Protein 3GOE (pdb70)

Radius of gyration: 12.16 Å; Cα contacts (8 Å, |Δi|>4): 138; chains: 1; bounding box: 23×19×39 Å

Solvent-accessible surface area: 5677 Å² total; per-residue (Å²): 197,176,134,102,124,144,132,95,22,37,0,30,0,121,13,120,166,27,114,70,34,138,11,63,1,29,34,92,46,35,1,81,53,0,5,97,100,0,1,93,98,19,178,54,100,77,91,143,184,12,107,1,53,16,131,67,116,124,21,70,55,114,54,68,0,105,75,23,140,14,118,81,112,37,91,4,45,6,55,77

Secondary structure (DSSP, 8-state):
-TT----EEEEEEEESSS--EEEEEETTSBHHHHHHHHHHHHT----TT-EEEETTEEPPTTSBGGGSS--TT-EEEEE-

Nearest PDB structures (foldseek):
  3goe-assembly1_A  TM=1.013E+00  e=8.947E-17  Schizosaccharomyces pombe
  3rcz-assembly1_A  TM=9.919E-01  e=5.823E-15  Schizosaccharomyces pombe
  6idx-assembly1_A  TM=7.475E-01  e=5.744E-04  Homo sapiens
  6ie1-assembly1_A  TM=7.467E-01  e=1.257E-03  Homo sapiens
  6jpp-assembly1_A  TM=7.291E-01  e=1.341E-03  Homo sapiens

GO terms:
  GO:0005634 nucleus (C, IDA)
  GO:0180016 SUMO ligase regulator activity (F, EXP)
  GO:0000724 double-strand break repair via homologous recombination (P, IGI)
  GO:0031297 replication fork processing (P, IMP)
  GO:0005515 protein binding (F, IPI)

Foldseek 3Di:
DVPDDDFWAWEWEAEPPFDIDIDTHGQQQFLLSVQVVVCVVRVHDDDDPKFKAFPNHTGDRGDRNVVDPDGHHGYIYIDD

CATH classification: 3.10.20.90

B-factor: mean 20.38, std 12.47, range [6.73, 98.92]

InterPro domains:
  IPR000626 Ubiquitin-like domain [PS50053] (334-406)
  IPR022617 Rad60/SUMO-like domain [PF11976] (334-405)
  IPR029071 Ubiquitin-like domain superfamily [SSF54236] (239-293)
  IPR029071 Ubiquitin-like domain superfamily [SSF54236] (329-405)

Structure (mmCIF, N/CA/C/O backbone):
data_3GOE
#
_entry.id   3GOE
#
_cell.length_a   81.519
_cell.length_b   81.519
_cell.length_c   81.519
_cell.angle_alpha   90.00
_cell.angle_beta   90.00
_cell.angle_gamma   90.00
#
_symmetry.space_group_name_H-M   'I 21 3'
#
loop_
_entity.id
_entity.type
_entity.pdbx_description
1 polymer 'DNA repair protein rad60'
2 non-polymer 'CALCIUM ION'
3 water water
#
loop_
_atom_site.group_PDB
_atom_site.id
_atom_site.type_symbol
_atom_site.label_atom_id
_atom_site.label_alt_id
_atom_site.label_comp_id
_atom_site.label_asym_id
_atom_site.label_entity_id
_atom_site.label_seq_id
_atom_site.pdbx_PDB_ins_code
_atom_site.Cartn_x
_atom_site.Cartn_y
_atom_site.Cartn_z
_atom_site.occupancy
_atom_site.B_iso_or_equiv
_atom_site.auth_seq_id
_atom_site.auth_comp_id
_atom_site.auth_asym_id
_atom_site.auth_atom_id
_atom_site.pdbx_PDB_model_num
ATOM 1 N N . HIS A 1 2 ? 12.073 52.033 37.277 1.00 30.82 1 HIS A N 1
ATOM 2 C CA . HIS A 1 2 ? 11.846 52.631 38.592 1.00 30.14 1 HIS A CA 1
ATOM 3 C C . HIS A 1 2 ? 10.957 53.877 38.459 1.00 22.57 1 HIS A C 1
ATOM 4 O O . HIS A 1 2 ? 10.795 54.490 37.387 1.00 28.59 1 HIS A O 1
ATOM 18 N N . HIS A 1 3 ? 10.376 54.304 39.554 1.00 18.30 2 HIS A N 1
ATOM 19 C CA . HIS A 1 3 ? 9.816 55.650 39.755 1.00 20.68 2 HIS A CA 1
ATOM 20 C C . HIS A 1 3 ? 10.822 56.657 39.248 1.00 19.44 2 HIS A C 1
ATOM 21 O O . HIS A 1 3 ? 12.003 56.558 39.606 1.00 19.69 2 HIS A O 1
ATOM 35 N N . HIS A 1 4 ? 10.295 57.556 38.417 1.00 29.25 3 HIS A N 1
ATOM 36 C CA . HIS A 1 4 ? 11.051 58.733 38.052 1.00 36.73 3 HIS A CA 1
ATOM 37 C C . HIS A 1 4 ? 12.372 58.326 37.440 1.00 34.34 3 HIS A C 1
ATOM 38 O O . HIS A 1 4 ? 13.439 58.855 37.800 1.00 45.73 3 HIS A O 1
ATOM 52 N N . HIS A 1 5 ? 12.319 57.342 36.533 1.00 23.50 4 HIS A N 1
ATOM 53 C CA . HIS A 1 5 ? 13.526 56.906 35.924 1.00 16.61 4 HIS A CA 1
ATOM 54 C C . HIS A 1 5 ? 13.875 57.777 34.715 1.00 15.88 4 HIS A C 1
ATOM 55 O O . HIS A 1 5 ? 13.062 58.441 34.124 1.00 18.24 4 HIS A O 1
ATOM 69 N N . HIS A 1 6 ? 15.141 57.762 34.413 1.00 14.45 5 HIS A N 1
ATOM 70 C CA . HIS A 1 6 ? 15.697 58.625 33.410 1.00 12.66 5 HIS A CA 1
ATOM 71 C C . HIS A 1 6 ? 16.082 57.966 32.092 1.00 11.28 5 HIS A C 1
ATOM 72 O O . HIS A 1 6 ? 16.651 58.609 31.241 1.00 12.03 5 HIS A O 1
ATOM 86 N N . HIS A 1 7 ? 15.902 56.668 31.954 1.00 11.15 6 HIS A N 1
ATOM 87 C CA . HIS A 1 7 ? 16.320 55.958 30.793 1.00 10.10 6 HIS A CA 1
ATOM 88 C C . HIS A 1 7 ? 15.655 56.486 29.521 1.00 10.19 6 HIS A C 1
ATOM 89 O O . HIS A 1 7 ? 14.444 56.652 29.483 1.00 13.53 6 HIS A O 1
ATOM 103 N N . LYS A 1 8 ? 16.442 56.700 28.490 1.00 9.13 7 LYS A N 1
ATOM 104 C CA . LYS A 1 8 ? 15.996 57.291 27.250 1.00 9.94 7 LYS A CA 1
ATOM 105 C C . LYS A 1 8 ? 15.849 56.310 26.138 1.00 9.85 7 LYS A C 1
ATOM 106 O O . LYS A 1 8 ? 15.072 56.653 25.205 1.00 13.51 7 LYS A O 1
ATOM 125 N N . LEU A 1 9 ? 16.597 55.229 26.116 1.00 9.67 8 LEU A N 1
ATOM 126 C CA . LEU A 1 9 ? 16.755 54.375 24.929 1.00 10.33 8 LEU A CA 1
ATOM 127 C C . LEU A 1 9 ? 16.010 53.066 25.058 1.00 11.40 8 LEU A C 1
ATOM 128 O O . LEU A 1 9 ? 15.944 52.459 26.138 1.00 14.23 8 LEU A O 1
ATOM 144 N N . ILE A 1 10 ? 15.516 52.591 23.918 1.00 10.99 9 ILE A N 1
ATOM 145 C CA . ILE A 1 10 ? 15.171 51.167 23.764 1.00 11.81 9 ILE A CA 1
ATOM 146 C C . ILE A 1 10 ? 15.956 50.632 22.555 1.00 11.54 9 ILE A C 1
ATOM 147 O O . ILE A 1 10 ? 16.273 51.356 21.612 1.00 13.24 9 ILE A O 1
ATOM 163 N N . THR A 1 11 ? 16.245 49.333 22.601 1.00 11.57 10 THR A N 1
ATOM 164 C CA . THR A 1 11 ? 16.865 48.645 21.484 1.00 11.65 10 THR A CA 1
ATOM 165 C C . THR A 1 11 ? 15.763 48.028 20.616 1.00 10.78 10 THR A C 1
ATOM 166 O O . THR A 1 11 ? 14.895 47.347 21.167 1.00 12.40 10 THR A O 1
ATOM 177 N N . LEU A 1 12 ? 15.833 48.213 19.319 1.00 11.09 11 LEU A N 1
ATOM 178 C CA . LEU A 1 12 ? 14.894 47.649 18.359 1.00 10.65 11 LEU A CA 1
ATOM 179 C C . LEU A 1 12 ? 15.654 46.947 17.264 1.00 10.65 11 LEU A C 1
ATOM 180 O O . LEU A 1 12 ? 16.680 47.432 16.795 1.00 12.51 11 LEU A O 1
ATOM 196 N N . LEU A 1 13 ? 15.109 45.823 16.795 1.00 10.36 12 LEU A N 1
ATOM 197 C CA . LEU A 1 13 ? 15.596 45.151 15.618 1.00 9.90 12 LEU A CA 1
ATOM 198 C C . LEU A 1 13 ? 14.721 45.537 14.437 1.00 9.46 12 LEU A C 1
ATOM 199 O O . LEU A 1 13 ? 13.517 45.304 14.446 1.00 11.22 12 LEU A O 1
ATOM 215 N N . LEU A 1 14 ? 15.333 46.151 13.435 1.00 9.77 13 LEU A N 1
ATOM 216 C CA . LEU A 1 14 ? 14.653 46.528 12.175 1.00 9.67 13 LEU A CA 1
ATOM 217 C C . LEU A 1 14 ? 15.075 45.524 11.099 1.00 9.74 13 LEU A C 1
ATOM 218 O O . LEU A 1 14 ? 16.218 45.496 10.680 1.00 11.90 13 LEU A O 1
ATOM 234 N N . ARG A 1 15 ? 14.144 44.702 10.684 1.00 10.90 14 ARG A N 1
ATOM 235 C CA . ARG A 1 15 ? 14.324 43.704 9.654 1.00 11.99 14 ARG A CA 1
ATOM 236 C C . ARG A 1 15 ? 13.834 44.282 8.320 1.00 11.12 14 ARG A C 1
ATOM 237 O O . ARG A 1 15 ? 12.798 44.931 8.283 1.00 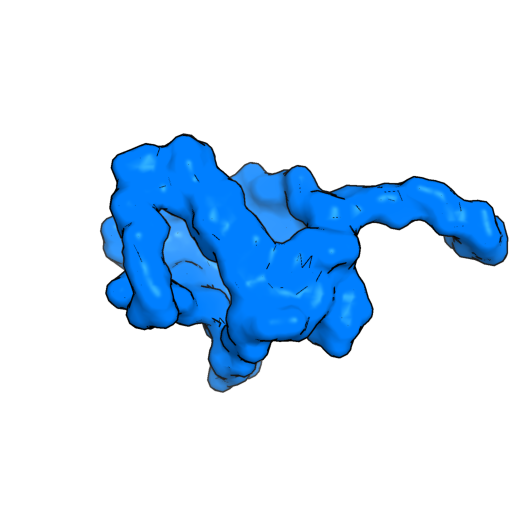14.26 14 ARG A O 1
ATOM 258 N N . SER A 1 16 ? 14.544 44.026 7.256 1.00 11.35 15 SER A N 1
ATOM 259 C CA . SER A 1 16 ? 14.154 44.547 5.972 1.00 12.11 15 SER A CA 1
ATOM 260 C C . SER A 1 16 ? 14.377 43.489 4.883 1.00 13.04 15 SER A C 1
ATOM 261 O O . SER A 1 16 ? 15.494 42.938 4.839 1.00 13.84 15 SER A O 1
ATOM 269 N N . SER A 1 17 ? 13.390 43.215 4.059 1.00 18.82 16 SER A N 1
ATOM 270 C CA . SER A 1 17 ? 13.573 42.197 3.030 1.00 21.69 16 SER A CA 1
ATOM 271 C C . SER A 1 17 ? 14.395 42.721 1.871 1.00 24.01 16 SER A C 1
ATOM 272 O O . SER A 1 17 ? 14.972 41.932 1.099 1.00 36.12 16 SER A O 1
ATOM 280 N N . LYS A 1 18 ? 14.486 44.035 1.683 1.00 21.41 17 LYS A N 1
ATOM 281 C CA . LYS A 1 18 ? 15.205 44.649 0.603 1.00 23.60 17 LYS A CA 1
ATOM 282 C C . LYS A 1 18 ? 16.408 45.458 1.050 1.00 27.17 17 LYS A C 1
ATOM 283 O O . LYS A 1 18 ? 17.032 46.138 0.247 1.00 30.86 17 LYS A O 1
ATOM 302 N N . SER A 1 19 ? 16.759 45.483 2.317 1.00 25.73 18 SER A N 1
ATOM 303 C CA . SER A 1 19 ? 17.933 46.253 2.757 1.00 22.69 18 SER A CA 1
ATOM 304 C C . SER A 1 19 ? 18.474 45.593 4.046 1.00 21.16 18 SER A C 1
ATOM 305 O O . SER A 1 19 ? 17.935 44.614 4.520 1.00 23.16 18 SER A O 1
ATOM 313 N N . GLU A 1 20 ? 19.580 46.171 4.520 1.00 18.74 19 GLU A N 1
ATOM 314 C CA . GLU A 1 20 ? 20.354 45.612 5.641 1.00 18.87 19 GLU A CA 1
ATOM 315 C C . GLU A 1 20 ? 19.530 45.673 6.908 1.00 16.57 19 GLU A C 1
ATOM 316 O O . GLU A 1 20 ? 18.990 46.708 7.266 1.00 17.94 19 GLU A O 1
ATOM 328 N N . ASP A 1 21 ? 19.431 44.556 7.590 1.00 13.91 20 ASP A N 1
ATOM 329 C CA . ASP A 1 21 ? 18.771 44.555 8.875 1.00 12.98 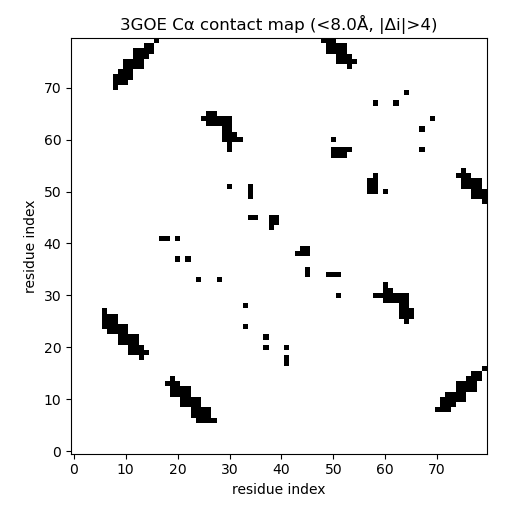20 ASP A CA 1
ATOM 330 C C . ASP A 1 21 ? 19.646 45.352 9.807 1.00 14.15 20 ASP A C 1
ATOM 331 O O . ASP A 1 21 ? 20.856 45.460 9.523 1.00 20.07 20 ASP A O 1
ATOM 340 N N . LEU A 1 22 ? 19.063 45.920 10.849 1.00 13.16 21 LEU A N 1
ATOM 341 C CA . LEU A 1 22 ? 19.821 46.752 11.764 1.00 13.22 21 LEU A CA 1
ATOM 342 C C . LEU A 1 22 ? 19.236 46.681 13.173 1.00 11.42 21 LEU A C 1
ATOM 343 O O . LEU A 1 22 ? 18.060 46.892 13.332 1.00 10.60 21 LEU A O 1
ATOM 359 N N . ARG A 1 23 ? 20.071 46.524 14.148 1.00 13.69 22 ARG A N 1
ATOM 360 C CA . ARG A 1 23 ? 19.698 46.657 15.517 1.00 15.36 22 ARG A CA 1
ATOM 361 C C . ARG A 1 23 ? 20.101 48.124 15.988 1.00 14.93 22 ARG A C 1
ATOM 362 O O . ARG A 1 23 ? 21.241 48.493 15.828 1.00 18.92 22 ARG A O 1
ATOM 383 N N . LEU A 1 24 ? 19.185 48.935 16.462 1.00 14.64 23 LEU A N 1
ATOM 384 C CA . LEU A 1 24 ? 19.369 50.353 16.838 1.00 16.83 23 LEU A CA 1
ATOM 385 C C . LEU A 1 24 ? 18.971 50.577 18.264 1.00 13.90 23 LEU A C 1
ATOM 386 O O . LEU A 1 24 ? 18.062 49.916 18.721 1.00 16.92 23 LEU A O 1
ATOM 402 N N . SER A 1 25 ? 19.612 51.505 18.938 1.00 10.83 24 SER A N 1
ATOM 403 C CA . SER A 1 25 ? 19.205 51.905 20.280 1.00 10.81 24 SER A CA 1
ATOM 404 C C . SER A 1 25 ? 18.791 53.361 20.109 1.00 11.82 24 SER A C 1
ATOM 405 O O . SER A 1 25 ? 19.574 54.262 19.841 1.00 18.42 24 SER A O 1
ATOM 413 N N . ILE A 1 26 ? 17.491 53.586 20.200 1.00 10.40 25 ILE A N 1
ATOM 414 C CA A ILE A 1 26 ? 17.037 54.921 19.893 0.50 11.65 25 ILE A CA 1
ATOM 415 C CA B ILE A 1 26 ? 16.766 54.830 19.803 0.50 11.52 25 ILE A CA 1
ATOM 416 C C . ILE A 1 26 ? 16.184 55.508 21.038 1.00 9.65 25 ILE A C 1
ATOM 417 O O . ILE A 1 26 ? 15.596 54.813 21.857 1.00 9.88 25 ILE A O 1
ATOM 447 N N . PRO A 1 27 ? 16.215 56.820 21.136 1.00 9.21 26 PRO A N 1
ATOM 448 C CA . PRO A 1 27 ? 15.410 57.495 22.175 1.00 9.34 26 PRO A CA 1
ATOM 449 C C . PRO A 1 27 ? 13.930 57.322 21.956 1.00 8.76 26 PRO A C 1
ATOM 450 O O . PRO A 1 27 ? 13.428 57.465 20.853 1.00 10.07 26 PRO A O 1
ATOM 461 N N . VAL A 1 28 ? 13.220 57.064 23.046 1.00 9.30 27 VAL A N 1
ATOM 462 C CA . VAL A 1 28 ? 11.776 56.869 22.932 1.00 9.91 27 VAL A CA 1
ATOM 463 C C . VAL A 1 28 ? 11.022 58.153 22.673 1.00 9.43 27 VAL A C 1
ATOM 464 O O . VAL A 1 28 ? 9.871 58.129 22.269 1.00 10.81 27 VAL A O 1
ATOM 477 N N . ASP A 1 29 ? 11.665 59.317 22.784 1.00 9.83 28 ASP A N 1
ATOM 478 C CA . ASP A 1 29 ? 11.072 60.561 22.353 1.00 11.33 28 ASP A CA 1
ATOM 479 C C . ASP A 1 29 ? 11.283 60.842 20.850 1.00 10.45 28 ASP A C 1
ATOM 480 O O . ASP A 1 29 ? 10.692 61.814 20.351 1.00 13.07 28 ASP A O 1
ATOM 489 N N . PHE A 1 30 ? 12.044 60.029 20.131 1.00 10.17 29 PHE A N 1
ATOM 490 C CA . PHE A 1 30 ? 12.043 60.149 18.696 1.00 9.85 29 PHE A CA 1
ATOM 491 C C . PHE A 1 30 ? 10.666 59.771 18.163 1.00 8.09 29 PHE A C 1
ATOM 492 O O . PHE A 1 30 ? 10.029 58.890 18.713 1.00 9.75 29 PHE A O 1
ATOM 509 N N . THR A 1 31 ? 10.305 60.345 17.043 1.00 7.49 30 THR A N 1
ATOM 510 C CA . THR A 1 31 ? 9.178 59.825 16.307 1.00 7.51 30 THR A CA 1
ATOM 511 C C . THR A 1 31 ? 9.552 58.585 15.499 1.00 6.96 30 THR A C 1
ATOM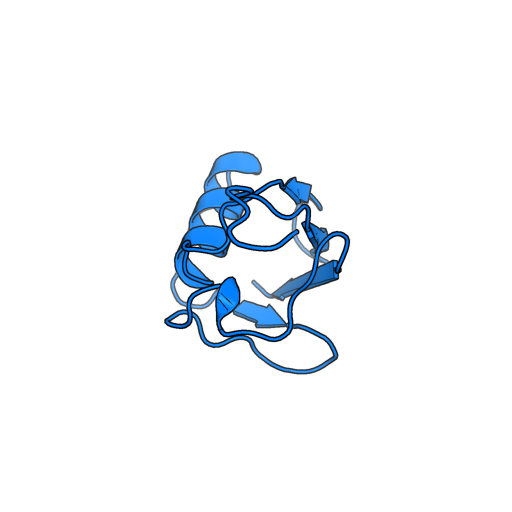 512 O O . THR A 1 31 ? 10.705 58.256 15.290 1.00 7.40 30 THR A O 1
ATOM 523 N N . VAL A 1 32 ? 8.522 57.886 15.039 1.00 7.39 31 VAL A N 1
ATOM 524 C CA . VAL A 1 32 ? 8.705 56.796 14.104 1.00 7.32 31 VAL A CA 1
ATOM 525 C C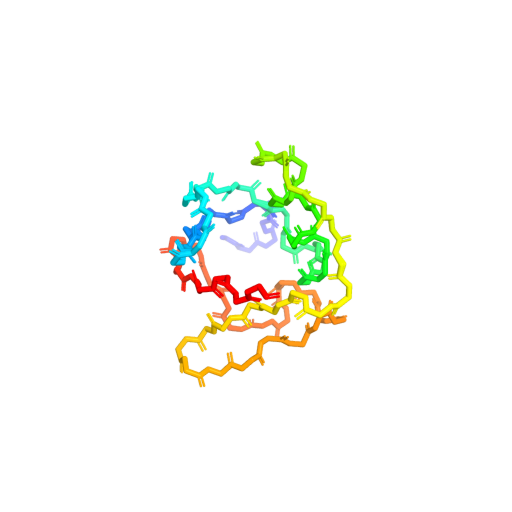 . VAL A 1 32 ? 9.424 57.293 12.853 1.00 7.10 31 VAL A C 1
ATOM 526 O O . VAL A 1 32 ? 10.322 56.618 12.350 1.00 7.57 31 VAL A O 1
ATOM 539 N N . LYS A 1 33 ? 9.076 58.484 12.364 1.00 7.36 32 LYS A N 1
ATOM 540 C CA . LYS A 1 33 ? 9.793 59.036 11.211 1.00 7.36 32 LYS A CA 1
ATOM 541 C C . LYS A 1 33 ? 11.266 59.232 11.543 1.00 6.95 32 LYS A C 1
ATOM 542 O O . LYS A 1 33 ? 12.136 58.932 10.715 1.00 7.52 32 LYS A O 1
ATOM 561 N N . ASP A 1 34 ? 11.592 59.731 12.715 1.00 7.20 33 ASP A N 1
ATOM 562 C CA . ASP A 1 34 ? 12.956 59.906 13.156 1.00 7.17 33 ASP A CA 1
ATOM 563 C C . ASP A 1 34 ? 13.679 58.547 13.127 1.00 6.93 33 ASP A C 1
ATOM 564 O O . ASP A 1 34 ? 14.832 58.441 12.708 1.00 7.45 33 ASP A O 1
ATOM 573 N N . LEU A 1 35 ? 13.022 57.497 13.653 1.00 7.09 34 LEU A N 1
ATOM 574 C CA . LEU A 1 35 ? 13.587 56.155 13.647 1.00 6.73 34 LEU A CA 1
ATOM 575 C C . LEU A 1 35 ? 13.916 55.716 12.221 1.00 6.97 34 LEU A C 1
ATOM 576 O O . LEU A 1 35 ? 14.985 55.151 11.969 1.00 7.46 34 LEU A O 1
ATOM 592 N N . ILE A 1 36 ? 12.992 55.980 11.283 1.00 7.04 35 ILE A N 1
ATOM 593 C CA . ILE A 1 36 ? 13.263 55.657 9.895 1.00 6.95 35 ILE A CA 1
ATOM 594 C C . ILE A 1 36 ? 14.419 56.423 9.339 1.00 6.91 35 ILE A C 1
ATOM 595 O O . ILE A 1 36 ? 15.302 55.886 8.649 1.00 7.32 35 ILE A O 1
ATOM 611 N N . LYS A 1 37 ? 14.484 57.741 9.603 1.00 6.79 36 LYS A N 1
ATOM 612 C CA . LYS A 1 37 ? 15.586 58.561 9.143 1.00 7.14 36 LYS A CA 1
ATOM 613 C C . LYS A 1 37 ? 16.924 58.023 9.668 1.00 6.83 36 LYS A C 1
ATOM 614 O O . LYS A 1 37 ? 17.924 58.024 8.948 1.00 7.91 36 LYS A O 1
ATOM 633 N N . ARG A 1 38 ? 16.961 57.641 10.930 1.00 6.88 37 ARG A N 1
ATOM 634 C CA . ARG A 1 38 ? 18.187 57.118 11.544 1.00 7.27 37 ARG A CA 1
ATOM 635 C C . ARG A 1 38 ? 18.552 55.765 10.937 1.00 6.96 37 ARG A C 1
ATOM 636 O O . ARG A 1 38 ? 19.721 55.514 10.644 1.00 7.86 37 ARG A O 1
ATOM 657 N N . TYR A 1 39 ? 17.579 54.885 10.750 1.00 6.95 38 TYR A N 1
ATOM 658 C CA . TYR A 1 39 ? 17.829 53.642 10.042 1.00 7.10 38 TYR A CA 1
ATOM 659 C C . TYR A 1 39 ? 18.503 53.918 8.689 1.00 7.07 38 TYR A C 1
ATOM 660 O O . TYR A 1 39 ? 19.496 53.296 8.318 1.00 7.88 38 TYR A O 1
ATOM 678 N N . CYS A 1 40 ? 17.926 54.873 7.954 1.00 7.17 39 CYS A N 1
ATOM 679 C CA . CYS A 1 40 ? 18.428 55.148 6.612 1.00 7.74 39 CYS A CA 1
ATOM 680 C C . CYS A 1 40 ? 19.855 55.673 6.641 1.00 7.80 39 CYS A C 1
ATOM 681 O O . CYS A 1 40 ? 20.656 55.275 5.765 1.00 8.55 39 CYS A O 1
ATOM 688 N N . THR A 1 41 ? 20.208 56.569 7.544 1.00 7.90 40 THR A N 1
ATOM 689 C CA . THR A 1 41 ? 21.595 57.032 7.591 1.00 8.63 40 THR A CA 1
ATOM 690 C C . THR A 1 41 ? 22.514 55.909 8.084 1.00 9.24 40 THR A C 1
ATOM 691 O O . THR A 1 41 ? 23.696 55.881 7.638 1.00 11.93 40 THR A O 1
ATOM 702 N N . GLU A 1 42 ? 22.079 55.025 8.918 1.00 8.78 41 GLU A N 1
ATOM 703 C CA . GLU A 1 42 ? 22.946 53.956 9.418 1.00 9.56 41 GLU A CA 1
ATOM 704 C C . GLU A 1 42 ? 23.233 52.933 8.344 1.00 9.88 41 GLU A C 1
ATOM 705 O O . GLU A 1 42 ? 24.356 52.426 8.245 1.00 13.40 41 GLU A O 1
ATOM 717 N N . VAL A 1 43 ? 22.263 52.599 7.503 1.00 9.60 42 VAL A N 1
ATOM 718 C CA . VAL A 1 43 ? 22.492 51.601 6.458 1.00 10.12 42 VAL A CA 1
ATOM 719 C C . VAL A 1 43 ? 22.801 52.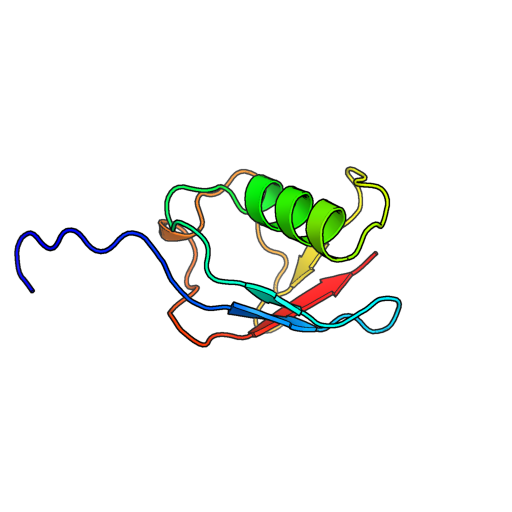247 5.115 1.00 11.15 42 VAL A C 1
ATOM 720 O O . VAL A 1 43 ? 23.062 51.552 4.131 1.00 13.78 42 VAL A O 1
ATOM 733 N N . LYS A 1 44 ? 22.767 53.547 5.033 1.00 9.96 43 LYS A N 1
ATOM 734 C CA . LYS A 1 44 ? 23.171 54.372 3.874 1.00 10.68 43 LYS A CA 1
ATOM 735 C C . LYS A 1 44 ? 22.231 54.203 2.693 1.00 9.75 43 LYS A C 1
ATOM 736 O O . LYS A 1 44 ? 22.649 54.232 1.526 1.00 11.62 43 LYS A O 1
ATOM 755 N N . ILE A 1 45 ? 20.940 54.132 2.964 1.00 10.41 44 ILE A N 1
ATOM 756 C CA . ILE A 1 45 ? 19.913 54.213 1.926 1.00 10.20 44 ILE A CA 1
ATOM 757 C C . ILE A 1 45 ? 19.261 55.562 1.983 1.00 9.44 44 ILE A C 1
ATOM 758 O O . ILE A 1 45 ? 19.289 56.263 3.026 1.00 10.32 44 ILE A O 1
ATOM 774 N N . SER A 1 46 ? 18.609 55.983 0.899 1.00 9.50 45 SER A N 1
ATOM 775 C CA . SER A 1 46 ? 18.006 57.285 0.876 1.00 10.21 45 SER A CA 1
ATOM 776 C C . SER A 1 46 ? 16.657 57.318 1.609 1.00 9.86 45 SER A C 1
ATOM 777 O O . SER A 1 46 ? 15.763 56.540 1.313 1.00 13.01 45 SER A O 1
ATOM 785 N N . PHE A 1 47 ? 16.478 58.251 2.513 1.00 10.12 46 PHE A N 1
ATOM 786 C CA . PHE A 1 47 ? 15.208 58.430 3.189 1.00 9.61 46 PHE A CA 1
ATOM 787 C C . PHE A 1 47 ? 14.173 58.909 2.178 1.00 9.19 46 PHE A C 1
ATOM 788 O O . PHE A 1 47 ? 14.416 59.784 1.365 1.00 11.50 46 PHE A O 1
ATOM 805 N N . HIS A 1 48 ? 12.969 58.355 2.292 1.00 9.55 47 HIS A N 1
ATOM 806 C CA A HIS A 1 48 ? 11.827 58.738 1.490 0.50 9.76 47 HIS A CA 1
ATOM 807 C CA B HIS A 1 48 ? 11.839 58.931 1.557 0.50 11.02 47 HIS A CA 1
ATOM 808 C C . HIS A 1 48 ? 10.570 58.605 2.319 1.00 9.51 47 HIS A C 1
ATOM 809 O O . HIS A 1 48 ? 10.481 57.702 3.149 1.00 9.73 47 HIS A O 1
ATOM 835 N N . GLU A 1 49 ? 9.583 59.451 1.993 1.00 11.45 48 GLU A N 1
ATOM 836 C CA . GLU A 1 49 ? 8.314 59.481 2.701 1.00 13.03 48 GLU A CA 1
ATOM 837 C C . GLU A 1 49 ? 7.530 58.212 2.673 1.00 13.72 48 GLU A C 1
ATOM 838 O O . GLU A 1 49 ? 6.639 57.942 3.455 1.00 16.10 48 GLU A O 1
ATOM 850 N N . ARG A 1 50 ? 7.715 57.372 1.741 1.00 12.20 49 ARG A N 1
ATOM 851 C CA . ARG A 1 50 ? 7.002 56.124 1.464 1.00 12.77 49 ARG A CA 1
ATOM 852 C C . ARG A 1 50 ? 7.565 54.953 2.238 1.00 12.11 49 ARG A C 1
ATOM 853 O O . ARG A 1 50 ? 6.908 53.918 2.306 1.00 15.32 49 ARG A O 1
ATOM 874 N N . ILE A 1 51 ? 8.712 55.081 2.867 1.00 9.60 50 ILE A N 1
ATOM 875 C CA . ILE A 1 51 ? 9.192 53.990 3.725 1.00 9.24 50 ILE A CA 1
ATOM 876 C C . ILE A 1 51 ? 8.275 53.914 4.925 1.00 9.30 50 ILE A C 1
ATOM 877 O O . ILE A 1 51 ? 7.918 54.935 5.515 1.00 10.16 50 ILE A O 1
ATOM 893 N N . ARG A 1 52 ? 7.872 52.703 5.320 1.00 9.66 51 ARG A N 1
ATOM 894 C CA . ARG A 1 52 ? 7.023 52.469 6.448 1.00 10.71 51 ARG A CA 1
ATOM 895 C C . ARG A 1 52 ? 7.630 51.411 7.368 1.00 9.61 51 ARG A C 1
ATOM 896 O O . ARG A 1 52 ? 8.395 50.562 6.935 1.00 11.02 51 ARG A O 1
ATOM 917 N N . LEU A 1 53 ? 7.246 51.483 8.635 1.00 9.63 52 LEU A N 1
ATOM 918 C CA . LEU A 1 53 ? 7.539 50.445 9.607 1.00 9.46 52 LEU A CA 1
ATOM 919 C C . LEU A 1 53 ? 6.285 49.706 10.004 1.00 9.55 52 LEU A C 1
ATOM 920 O O . LEU A 1 53 ? 5.277 50.341 10.255 1.00 11.50 52 LEU A O 1
ATOM 936 N N . GLU A 1 54 ? 6.352 48.391 9.989 1.00 10.87 53 GLU A N 1
ATOM 937 C CA . GLU A 1 54 ? 5.243 47.516 10.415 1.00 12.03 53 GLU A CA 1
ATOM 938 C C . GLU A 1 54 ? 5.613 46.815 11.713 1.00 11.68 53 GLU A C 1
ATOM 939 O O . GLU A 1 54 ? 6.715 46.277 11.819 1.00 13.84 53 GLU A O 1
ATOM 951 N N . PHE A 1 55 ? 4.682 46.842 12.632 1.00 12.62 54 PHE A N 1
ATOM 952 C CA . PHE A 1 55 ? 4.861 46.226 13.946 1.00 12.57 54 PHE A CA 1
ATOM 953 C C . PHE A 1 55 ? 3.690 45.318 14.178 1.00 16.05 54 PHE A C 1
ATOM 954 O O . PHE A 1 55 ? 2.564 45.796 14.181 1.00 19.57 54 PHE A O 1
ATOM 971 N N . GLU A 1 56 ? 3.949 44.013 14.312 1.00 20.57 55 GLU A N 1
ATOM 972 C CA . GLU A 1 56 ? 2.879 43.048 14.509 1.00 26.61 55 GLU A CA 1
ATOM 973 C C . GLU A 1 56 ? 1.810 43.198 13.466 1.00 28.82 55 GLU A C 1
ATOM 974 O O . GLU A 1 56 ? 0.597 43.103 13.682 1.00 42.61 55 GLU A O 1
ATOM 986 N N . GLY A 1 57 ? 2.211 43.417 12.214 1.00 28.92 56 GLY A N 1
ATOM 987 C CA . GLY A 1 57 ? 1.097 43.365 11.255 1.00 33.11 56 GLY A CA 1
ATOM 988 C C . GLY A 1 57 ? 0.432 44.713 11.110 1.00 30.79 56 GLY A C 1
ATOM 989 O O . GLY A 1 57 ? -0.533 44.827 10.358 1.00 35.88 56 GLY A O 1
ATOM 993 N N . GLU A 1 58 ? 0.883 45.769 11.772 1.00 24.34 57 GLU A N 1
ATOM 994 C CA . GLU A 1 58 ? 0.255 47.063 11.735 1.00 25.95 57 GLU A CA 1
ATOM 995 C C . GLU A 1 58 ? 1.187 48.198 11.348 1.00 18.91 57 GLU A C 1
ATOM 996 O O . GLU A 1 58 ? 2.324 48.159 11.810 1.00 16.59 57 GLU A O 1
ATOM 1008 N N . TRP A 1 59 ? 0.788 49.172 10.528 1.00 17.72 58 TRP A N 1
ATOM 1009 C CA . TRP A 1 59 ? 1.654 50.270 10.163 1.00 14.40 58 TRP A CA 1
ATOM 1010 C C . TRP A 1 59 ? 1.816 51.222 11.318 1.00 12.80 58 TRP A C 1
ATOM 1011 O O . TRP A 1 59 ? 0.807 51.692 11.885 1.00 15.24 58 TRP A O 1
ATOM 1032 N N . LEU A 1 60 ? 3.051 51.575 11.671 1.00 10.51 59 LEU A N 1
ATOM 1033 C CA . LEU A 1 60 ? 3.292 52.576 12.691 1.00 9.52 59 LEU A CA 1
ATOM 1034 C C . LEU A 1 60 ? 3.106 53.957 12.087 1.00 9.78 59 LEU A C 1
ATOM 1035 O O . LEU A 1 60 ? 3.550 54.258 10.985 1.00 11.62 59 LEU A O 1
ATOM 1051 N N . ASP A 1 61 ? 2.454 54.862 12.858 1.00 9.60 60 ASP A N 1
ATOM 1052 C CA . ASP A 1 61 ? 2.252 56.225 12.430 1.00 9.75 60 ASP A CA 1
ATOM 1053 C C . ASP A 1 61 ? 3.561 56.983 12.490 1.00 8.66 60 ASP A C 1
ATOM 1054 O O . ASP A 1 61 ? 4.146 57.106 13.570 1.00 8.99 60 ASP A O 1
ATOM 1063 N N . PRO A 1 62 ? 4.045 57.517 11.375 1.00 9.31 61 PRO A N 1
ATOM 1064 C CA . PRO A 1 62 ? 5.355 58.205 11.381 1.00 9.56 61 PRO A CA 1
ATOM 1065 C C . PRO A 1 62 ? 5.405 59.374 12.341 1.00 8.19 61 PRO A C 1
ATOM 1066 O O . PRO A 1 62 ? 6.497 59.772 12.756 1.00 8.47 61 PRO A O 1
ATOM 1077 N N . ASN A 1 63 ? 4.252 59.968 12.653 1.00 8.43 62 ASN A N 1
ATOM 1078 C CA . ASN A 1 63 ? 4.254 61.157 13.481 1.00 8.13 62 ASN A CA 1
ATOM 1079 C C . ASN A 1 63 ? 4.139 60.869 14.972 1.00 8.93 62 ASN A C 1
ATOM 1080 O O . ASN A 1 63 ? 4.215 61.826 15.777 1.00 10.46 62 ASN A O 1
ATOM 1091 N N . ASP A 1 64 ? 3.992 59.617 15.332 1.00 8.72 63 ASP A N 1
ATOM 1092 C CA . ASP A 1 64 ? 3.941 59.243 16.771 1.00 9.62 63 ASP A CA 1
ATOM 1093 C C . ASP A 1 64 ? 5.341 59.139 17.304 1.00 8.91 63 ASP A C 1
ATOM 1094 O O . ASP A 1 64 ? 6.258 58.610 16.690 1.00 9.16 63 ASP A O 1
ATOM 1103 N N . GLN A 1 65 ? 5.530 59.614 18.545 1.00 10.16 64 GLN A N 1
ATOM 1104 C CA . GLN A 1 65 ? 6.733 59.279 19.309 1.00 9.66 64 GLN A CA 1
ATOM 1105 C C . GLN A 1 65 ? 6.767 57.791 19.552 1.00 9.23 64 GLN A C 1
ATOM 1106 O O . GLN A 1 65 ? 5.732 57.157 19.815 1.00 10.61 64 GLN A O 1
ATOM 1120 N N . VAL A 1 66 ? 7.960 57.212 19.574 1.00 8.97 65 VAL A N 1
ATOM 1121 C CA . VAL A 1 66 ? 8.125 55.798 19.888 1.00 9.38 65 VAL A CA 1
ATOM 1122 C C . VAL A 1 66 ? 7.473 55.500 21.220 1.00 9.97 65 VAL A C 1
ATOM 1123 O O . VAL A 1 66 ? 6.774 54.471 21.358 1.00 11.86 65 VAL A O 1
ATOM 1136 N N . GLN A 1 67 ? 7.622 56.351 22.239 1.00 10.43 66 GLN A 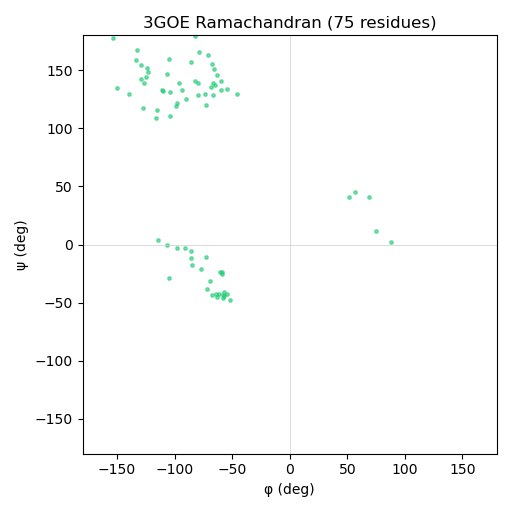N 1
ATOM 1137 C CA . GLN A 1 67 ? 6.981 56.096 23.511 1.00 13.01 66 GLN A CA 1
ATOM 1138 C C . GLN A 1 67 ? 5.462 55.986 23.446 1.00 14.51 66 GLN A C 1
ATOM 1139 O O . GLN A 1 67 ? 4.883 55.374 24.369 1.00 19.03 66 GLN A O 1
ATOM 1153 N N . SER A 1 68 ? 4.825 56.566 22.451 1.00 13.62 67 SER A N 1
ATOM 1154 C CA . SER A 1 68 ? 3.375 56.604 22.330 1.00 15.11 67 SER A CA 1
ATOM 1155 C C . SER A 1 68 ? 2.866 55.334 21.659 1.00 15.39 67 SER A C 1
ATOM 1156 O O . SER A 1 68 ? 1.672 55.078 21.724 1.00 24.46 67 SER A O 1
ATOM 1164 N N . THR A 1 69 ? 3.715 54.603 20.997 1.00 15.29 68 THR A N 1
ATOM 1165 C CA . THR A 1 69 ? 3.397 53.338 20.396 1.00 15.16 68 THR A CA 1
ATOM 1166 C C . THR A 1 69 ? 3.475 52.243 21.452 1.00 15.77 68 THR A C 1
ATOM 1167 O O . THR A 1 69 ? 3.852 52.500 22.587 1.00 17.38 68 THR A O 1
ATOM 1178 N N . GLU A 1 70 ? 3.183 51.014 21.030 1.00 16.28 69 GLU A N 1
ATOM 1179 C CA A GLU A 1 70 ? 3.356 49.889 21.952 0.50 18.22 69 GLU A CA 1
ATOM 1180 C CA B GLU A 1 70 ? 3.325 49.849 21.900 0.50 18.29 69 GLU A CA 1
ATOM 1181 C C . GLU A 1 70 ? 4.733 49.242 21.922 1.00 17.73 69 GLU A C 1
ATOM 1182 O O . GLU A 1 70 ? 4.989 48.196 22.553 1.00 19.10 69 GLU A O 1
ATOM 1204 N N . LEU A 1 71 ? 5.670 49.835 21.190 1.00 14.98 70 LEU A N 1
ATOM 1205 C CA . LEU A 1 71 ? 7.027 49.297 21.141 1.00 14.53 70 LEU A CA 1
ATOM 1206 C C . LEU A 1 71 ? 7.672 49.263 22.515 1.00 14.47 70 LEU A C 1
ATOM 1207 O O . LEU A 1 71 ? 7.525 50.186 23.315 1.00 16.40 70 LEU A O 1
ATOM 1223 N N . GLU A 1 72 ? 8.409 48.190 22.746 1.00 14.32 71 GLU A N 1
ATOM 1224 C CA . GLU A 1 72 ? 9.160 48.039 23.960 1.00 14.59 71 GLU A CA 1
ATOM 1225 C C . GLU A 1 72 ? 10.595 47.584 23.621 1.00 13.08 71 GLU A C 1
ATOM 1226 O O . GLU A 1 72 ? 10.901 47.172 22.497 1.00 13.03 71 GLU A O 1
ATOM 1238 N N . ASP A 1 73 ? 11.448 47.661 24.607 1.00 13.51 72 ASP A N 1
ATOM 1239 C CA . ASP A 1 73 ? 12.790 47.241 24.428 1.00 12.64 72 ASP A CA 1
ATOM 1240 C C . ASP A 1 73 ? 12.899 45.804 23.904 1.00 13.21 72 ASP A C 1
ATOM 1241 O O . ASP A 1 73 ? 12.211 44.900 24.385 1.00 17.05 72 ASP A O 1
ATOM 1250 N N . GLU A 1 74 ? 13.746 45.602 22.904 1.00 12.50 73 GLU A N 1
ATOM 1251 C CA . GLU A 1 74 ? 14.029 44.350 22.232 1.00 14.15 73 GLU A CA 1
ATOM 1252 C C . GLU A 1 74 ? 12.908 43.914 21.288 1.00 14.78 73 GLU A C 1
ATOM 1253 O O . GLU A 1 74 ? 12.953 42.795 20.787 1.00 19.39 73 GLU A O 1
ATOM 1265 N N . ASP A 1 75 ? 11.919 44.764 20.976 1.00 12.88 74 ASP A N 1
ATOM 1266 C CA . ASP A 1 75 ? 10.963 44.480 19.984 1.00 13.20 74 ASP A CA 1
ATOM 1267 C C . ASP A 1 75 ? 11.580 44.527 18.572 1.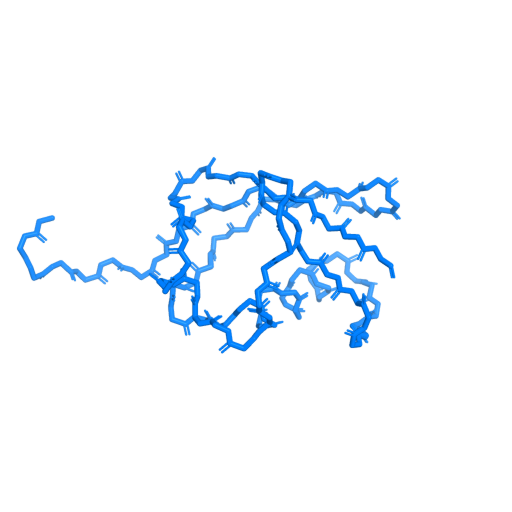00 12.55 74 ASP A C 1
ATOM 1268 O O . ASP A 1 75 ? 12.678 45.064 18.385 1.00 13.41 74 ASP A O 1
ATOM 1277 N N . GLN A 1 76 ? 10.837 43.922 17.646 1.00 12.96 75 GLN A N 1
ATOM 1278 C CA . GLN A 1 76 ? 11.267 43.877 16.278 1.0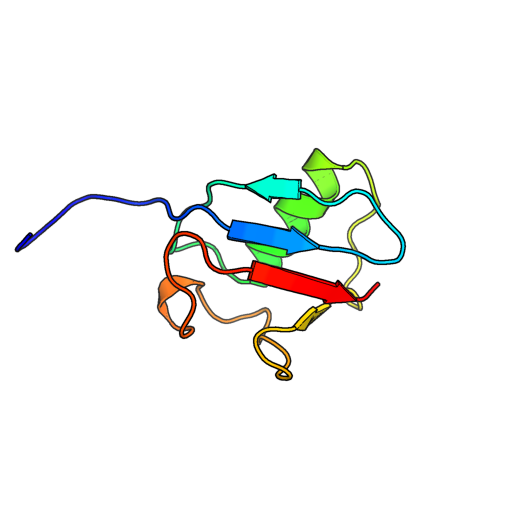0 12.07 75 GLN A CA 1
ATOM 1279 C C . GLN A 1 76 ? 10.180 44.460 15.379 1.00 10.90 75 GLN A C 1
ATOM 1280 O O . GLN A 1 76 ? 9.016 44.315 15.672 1.00 12.65 75 GLN A O 1
ATOM 1294 N N . VAL A 1 77 ? 10.638 45.146 14.342 1.00 10.62 76 VAL A N 1
ATOM 1295 C CA . VAL A 1 77 ? 9.759 45.754 13.354 1.00 10.83 76 VAL A CA 1
ATOM 1296 C C . VAL A 1 77 ? 10.291 45.418 11.957 1.00 10.57 76 VAL A C 1
ATOM 1297 O O . VAL A 1 77 ? 11.446 45.087 11.750 1.00 13.16 76 VAL A O 1
ATOM 1310 N N . SER A 1 78 ? 9.389 45.518 10.979 1.00 10.77 77 SER A N 1
ATOM 1311 C CA . SER A 1 78 ? 9.716 45.335 9.583 1.00 11.40 77 SER A CA 1
ATOM 1312 C C . SER A 1 78 ? 9.780 46.680 8.850 1.00 10.34 77 SER A C 1
ATOM 1313 O O . SER A 1 78 ? 8.864 47.476 8.972 1.00 12.11 77 SER A O 1
ATOM 1321 N N . VAL A 1 79 ? 10.839 46.904 8.107 1.00 11.46 78 VAL A N 1
ATOM 1322 C CA . VAL A 1 79 ? 10.968 48.045 7.243 1.00 10.46 78 VAL A CA 1
ATOM 1323 C C . VAL A 1 79 ? 10.421 47.696 5.867 1.00 11.89 78 VAL A C 1
ATOM 1324 O O . VAL A 1 79 ? 10.929 46.722 5.263 1.00 14.84 78 VAL A O 1
ATOM 1337 N N . VAL A 1 80 ? 9.484 48.468 5.373 1.00 10.76 79 VAL A N 1
ATOM 1338 C CA . VAL A 1 80 ? 8.866 48.239 4.045 1.00 12.16 79 VAL A CA 1
ATOM 1339 C C . VAL A 1 80 ? 9.236 49.412 3.181 1.00 13.27 79 VAL A C 1
ATOM 1340 O O . VAL A 1 80 ? 8.859 50.539 3.462 1.00 13.84 79 VAL A O 1
ATOM 1353 N N . LEU A 1 81 ? 10.006 49.168 2.112 1.00 18.73 80 LEU A N 1
ATOM 1354 C CA . LEU A 1 81 ? 10.539 50.259 1.303 1.00 24.68 80 LEU A CA 1
ATOM 1355 C C . LEU A 1 81 ? 9.608 50.687 0.164 1.00 34.38 80 LEU A C 1
ATOM 1356 O O . LEU A 1 81 ? 9.726 51.853 -0.286 1.00 42.43 80 LEU A O 1
#

Organism: Schizosaccharomyces pombe (strain 972 / ATCC 24843) (NCBI:txid284812)

Sequence (80 aa):
HHHHHHKLITLLLRSSKSEDLRLSIIPVDFTVKDLIKRYCTEVKISFHHERIRLEFEGEWLDPNDQVQSTEELEDEDQVSVVL